Protein AF-V6LTS4-F1 (afdb_monomer_lite)

pLDDT: mean 81.3, std 14.17, range [41.22, 95.88]

Foldseek 3Di:
DDDDDPDDPPDDPPPDPDDPDPPPDPPPPPDDDPVLVVQQVVQPPVVPQWGQQCSLCVVADPLLSLLLCLLQDPDRTDHSVSSVVSVVVLVLLVVLVVVDDPQDDQLSSCVSVVVVVVNVPVVVSVVLCVVQDDPSGHDSNSSSNSVSLVSSVVVLCCVQPVVVPVDHDDDPVRVVVSVVSSD

Radius of gyration: 26.02 Å; chains: 1; bounding box: 46×98×47 Å

Structure (mmCIF, N/CA/C/O backbone):
data_AF-V6LTS4-F1
#
_entry.id   AF-V6LTS4-F1
#
loop_
_atom_site.group_PDB
_atom_site.id
_atom_site.type_symbol
_atom_site.label_atom_id
_atom_site.label_alt_id
_atom_site.label_comp_id
_atom_site.label_asym_id
_atom_site.label_entity_id
_atom_site.label_seq_id
_atom_site.pdbx_PDB_ins_code
_atom_site.Cartn_x
_atom_site.Cartn_y
_atom_site.Cartn_z
_atom_site.occupancy
_atom_site.B_iso_or_equiv
_atom_site.auth_seq_id
_atom_site.auth_comp_id
_atom_site.auth_asym_id
_atom_site.auth_atom_id
_atom_site.pdbx_PDB_model_num
ATOM 1 N N . MET A 1 1 ? -9.795 82.456 -24.006 1.00 41.38 1 MET A N 1
ATOM 2 C CA . MET A 1 1 ? -10.106 81.023 -24.189 1.00 41.38 1 MET A CA 1
ATOM 3 C C . MET A 1 1 ? -8.942 80.391 -24.937 1.00 41.38 1 MET A C 1
ATOM 5 O O . MET A 1 1 ? -8.701 80.782 -26.068 1.00 41.38 1 MET A O 1
ATOM 9 N N . LEU A 1 2 ? -8.177 79.511 -24.288 1.00 41.22 2 LEU A N 1
ATOM 10 C CA . LEU A 1 2 ? -7.085 78.735 -24.895 1.00 41.22 2 LEU A CA 1
ATOM 11 C C . LEU A 1 2 ? -7.521 77.259 -24.945 1.00 41.22 2 LEU A C 1
ATOM 13 O O . LEU A 1 2 ? -8.152 76.813 -23.983 1.00 41.22 2 LEU A O 1
ATOM 17 N N . PRO A 1 3 ? -7.239 76.505 -26.022 1.00 46.41 3 PRO A N 1
ATOM 18 C CA . PRO A 1 3 ? -7.639 75.108 -26.112 1.00 46.41 3 PRO A CA 1
ATOM 19 C C . PRO A 1 3 ? -6.716 74.219 -25.267 1.00 46.41 3 PRO A C 1
ATOM 21 O O . PRO A 1 3 ? -5.492 74.347 -25.304 1.00 46.41 3 PRO A O 1
ATOM 24 N N . PHE A 1 4 ? -7.318 73.299 -24.514 1.00 46.12 4 PHE A N 1
ATOM 25 C CA . PHE A 1 4 ? -6.619 72.205 -23.847 1.00 46.12 4 PHE A CA 1
ATOM 26 C C . PHE A 1 4 ? -6.084 71.231 -24.903 1.00 46.12 4 PHE A C 1
ATOM 28 O O . PHE A 1 4 ? -6.857 70.559 -25.585 1.00 46.12 4 PHE A O 1
ATOM 35 N N . ASN A 1 5 ? -4.760 71.129 -25.021 1.00 45.12 5 ASN A N 1
ATOM 36 C CA . ASN A 1 5 ? -4.119 70.012 -25.710 1.00 45.12 5 ASN A CA 1
ATOM 37 C C . ASN A 1 5 ? -4.261 68.756 -24.836 1.00 45.12 5 ASN A C 1
ATOM 39 O O . ASN A 1 5 ? -3.545 68.583 -23.853 1.00 45.12 5 ASN A O 1
ATOM 43 N N . LEU A 1 6 ? -5.210 67.890 -25.190 1.00 50.84 6 LEU A N 1
ATOM 44 C CA . LEU A 1 6 ? -5.374 66.545 -24.640 1.00 50.84 6 LEU A CA 1
ATOM 45 C C . LEU A 1 6 ? -4.505 65.563 -25.432 1.00 50.84 6 LEU A C 1
ATOM 47 O O . LEU A 1 6 ? -4.999 64.886 -26.324 1.00 50.84 6 LEU A O 1
ATOM 51 N N . TYR A 1 7 ? -3.222 65.462 -25.100 1.00 54.38 7 TYR A N 1
ATOM 52 C CA . TYR A 1 7 ? -2.454 64.250 -25.390 1.00 54.38 7 TYR A CA 1
ATOM 53 C C . TYR A 1 7 ? -1.512 63.974 -24.218 1.00 54.38 7 TYR A C 1
ATOM 55 O O . TYR A 1 7 ? -0.700 64.840 -23.888 1.00 54.38 7 TYR A O 1
ATOM 63 N N . PRO A 1 8 ? -1.593 62.801 -23.565 1.00 53.88 8 PRO A N 1
ATOM 64 C CA . PRO A 1 8 ? -0.547 62.404 -22.639 1.00 53.88 8 PRO A CA 1
ATOM 65 C C . PRO A 1 8 ? 0.761 62.204 -23.427 1.00 53.88 8 PRO A C 1
ATOM 67 O O . PRO A 1 8 ? 0.719 61.724 -24.567 1.00 53.88 8 PRO A O 1
ATOM 70 N N . PRO A 1 9 ? 1.924 62.571 -22.861 1.00 56.28 9 PRO A N 1
ATOM 71 C CA . PRO A 1 9 ? 3.201 62.294 -23.499 1.00 56.28 9 PRO A CA 1
ATOM 72 C C . PRO A 1 9 ? 3.325 60.784 -23.731 1.00 56.28 9 PRO A C 1
ATOM 74 O O . PRO A 1 9 ? 3.008 59.983 -22.849 1.00 56.28 9 PRO A O 1
ATOM 77 N N . LYS A 1 10 ? 3.765 60.390 -24.932 1.00 54.62 10 LYS A N 1
ATOM 78 C CA . LYS A 1 10 ? 4.148 59.004 -25.211 1.00 54.62 10 LYS A CA 1
ATOM 79 C C . LYS A 1 10 ? 5.274 58.653 -24.245 1.00 54.62 10 LYS A C 1
ATOM 81 O O . LYS A 1 10 ? 6.362 59.208 -24.345 1.00 54.62 10 LYS A O 1
ATOM 86 N N . ILE A 1 11 ? 4.986 57.779 -23.288 1.00 59.22 11 ILE A N 1
ATOM 87 C CA . ILE A 1 11 ? 6.016 57.153 -22.470 1.00 59.22 11 ILE A CA 1
ATOM 88 C C . ILE A 1 11 ? 6.803 56.277 -23.440 1.00 59.22 11 ILE A C 1
ATOM 90 O O . ILE A 1 11 ? 6.246 55.321 -23.987 1.00 59.22 11 ILE A O 1
ATOM 94 N N . ASP A 1 12 ? 8.058 56.640 -23.703 1.00 54.25 12 ASP A N 1
ATOM 95 C CA . ASP A 1 12 ? 8.988 55.753 -24.389 1.00 54.25 12 ASP A CA 1
ATOM 96 C C . ASP A 1 12 ? 8.957 54.410 -23.664 1.00 54.25 12 ASP A C 1
ATOM 98 O O . ASP A 1 12 ? 9.094 54.344 -22.439 1.00 54.25 12 ASP A O 1
ATOM 102 N N . GLN A 1 13 ? 8.686 53.344 -24.417 1.00 55.38 13 GLN A N 1
ATOM 103 C CA . GLN A 1 13 ? 8.704 51.987 -23.900 1.00 55.38 13 GLN A CA 1
ATOM 104 C C . GLN A 1 13 ? 10.107 51.712 -23.359 1.00 55.38 13 GLN A C 1
ATOM 106 O O . GLN A 1 13 ? 11.012 51.326 -24.095 1.00 55.38 13 GLN A O 1
ATOM 111 N N . PHE A 1 14 ? 10.292 51.900 -22.055 1.00 57.94 14 PHE A N 1
ATOM 112 C CA . PHE A 1 14 ? 11.377 51.263 -21.339 1.00 57.94 14 PHE A CA 1
ATOM 113 C C . PHE A 1 14 ? 11.108 49.765 -21.425 1.00 57.94 14 PHE A C 1
ATOM 115 O O . PHE A 1 14 ? 10.290 49.218 -20.684 1.00 57.94 14 PHE A O 1
ATOM 122 N N . SER A 1 15 ? 11.757 49.110 -22.386 1.00 57.28 15 SER A N 1
ATOM 123 C CA . SER A 1 15 ? 11.875 47.662 -22.428 1.00 57.28 15 SER A CA 1
ATOM 124 C C . SER A 1 15 ? 12.461 47.231 -21.090 1.00 57.28 15 SER A C 1
ATOM 126 O O . SER A 1 15 ? 13.650 47.431 -20.839 1.00 57.28 15 SER A O 1
ATOM 128 N N . LEU A 1 16 ? 11.618 46.703 -20.199 1.00 57.66 16 LEU A N 1
ATOM 129 C CA . LEU A 1 16 ? 12.083 46.070 -18.972 1.00 57.66 16 LEU A CA 1
ATOM 130 C C . LEU A 1 16 ? 13.175 45.064 -19.367 1.00 57.66 16 LEU A C 1
ATOM 132 O O . LEU A 1 16 ? 12.936 44.266 -20.281 1.00 57.66 16 LEU A O 1
ATOM 136 N N . PRO A 1 17 ? 14.369 45.101 -18.746 1.00 61.69 17 PRO A N 1
ATOM 137 C CA . PRO A 1 17 ? 15.397 44.115 -19.035 1.00 61.69 17 PRO A CA 1
ATOM 138 C C . PRO A 1 17 ? 14.795 42.724 -18.828 1.00 61.69 17 PRO A C 1
ATOM 140 O O . PRO A 1 17 ? 14.238 42.437 -17.766 1.00 61.69 17 PRO A O 1
ATOM 143 N N . GLN A 1 18 ? 14.843 41.887 -19.869 1.00 63.66 18 GLN A N 1
ATOM 144 C CA . GLN A 1 18 ? 14.351 40.517 -19.787 1.00 63.66 18 GLN A CA 1
ATOM 145 C C . GLN A 1 18 ? 15.115 39.811 -18.669 1.00 63.66 18 GLN A C 1
ATOM 147 O O . GLN A 1 18 ? 16.334 39.648 -18.745 1.00 63.66 18 GLN A O 1
ATOM 152 N N . LEU A 1 19 ? 14.399 39.421 -17.615 1.00 62.69 19 LEU A N 1
ATOM 153 C CA . LEU A 1 19 ? 14.961 38.543 -16.600 1.00 62.69 19 LEU A CA 1
ATOM 154 C C . LEU A 1 19 ? 15.391 37.244 -17.296 1.00 62.69 19 LEU A C 1
ATOM 156 O O . LEU A 1 19 ? 14.633 36.737 -18.133 1.00 62.69 19 LEU A O 1
ATOM 160 N N . PRO A 1 20 ? 16.583 36.700 -16.989 1.00 72.31 20 PRO A N 1
ATOM 161 C CA . PRO A 1 20 ? 16.966 35.400 -17.513 1.00 72.31 20 PRO A CA 1
ATOM 162 C C . PRO A 1 20 ? 15.881 34.379 -17.141 1.00 72.31 20 PRO A C 1
ATOM 164 O O . PRO A 1 20 ? 15.304 34.478 -16.050 1.00 72.31 20 PRO A O 1
ATOM 167 N N . PRO A 1 21 ? 15.568 33.416 -18.028 1.00 63.62 21 PRO A N 1
ATOM 168 C CA . PRO A 1 21 ? 14.613 32.372 -17.696 1.00 63.62 21 PRO A CA 1
ATOM 169 C C . PRO A 1 21 ? 15.051 31.705 -16.386 1.00 63.62 21 PRO A C 1
ATOM 171 O O . PRO A 1 21 ? 16.255 31.502 -16.181 1.00 63.62 21 PRO A O 1
ATOM 174 N N . PRO A 1 22 ? 14.108 31.395 -15.478 1.00 58.25 22 PRO A N 1
ATOM 175 C CA . PRO A 1 22 ? 14.450 30.788 -14.204 1.00 58.25 22 PRO A CA 1
ATOM 176 C C . PRO A 1 22 ? 15.265 29.513 -14.459 1.00 58.25 22 PRO A C 1
ATOM 178 O O . PRO A 1 22 ? 14.951 28.775 -15.402 1.00 58.25 22 PRO A O 1
ATOM 181 N N . PRO A 1 23 ? 16.317 29.252 -13.661 1.00 60.25 23 PRO A N 1
ATOM 182 C CA . PRO A 1 23 ? 17.143 28.069 -13.833 1.00 60.25 23 PRO A CA 1
ATOM 183 C C . PRO A 1 23 ? 16.240 26.836 -13.840 1.00 60.25 23 PRO A C 1
ATOM 185 O O . PRO A 1 23 ? 15.478 26.589 -12.904 1.00 60.25 23 PRO A O 1
ATOM 188 N N . THR A 1 24 ? 16.287 26.077 -14.932 1.00 56.59 24 THR A N 1
ATOM 189 C CA . THR A 1 24 ? 15.563 24.816 -15.022 1.00 56.59 24 THR A CA 1
ATOM 190 C C . THR A 1 24 ? 16.292 23.820 -14.135 1.00 56.59 24 THR A C 1
ATOM 192 O O . THR A 1 24 ? 17.386 23.364 -14.459 1.00 56.59 24 THR A O 1
ATOM 195 N N . PHE A 1 25 ? 15.707 23.499 -12.979 1.00 51.31 25 PHE A N 1
ATOM 196 C CA . PHE A 1 25 ? 16.169 22.360 -12.193 1.00 51.31 25 PHE A CA 1
ATOM 197 C C . PHE A 1 25 ? 16.183 21.129 -13.110 1.00 51.31 25 PHE A C 1
ATOM 199 O O . PHE A 1 25 ? 15.180 20.884 -13.795 1.00 51.31 25 PHE A O 1
ATOM 206 N N . PRO A 1 26 ? 17.283 20.356 -13.167 1.00 47.12 26 PRO A N 1
ATOM 207 C CA . PRO A 1 26 ? 17.286 19.126 -13.936 1.00 47.12 26 PRO A CA 1
ATOM 208 C C . PRO A 1 26 ? 16.134 18.260 -13.428 1.00 47.12 26 PRO A C 1
ATOM 210 O O . PRO A 1 26 ? 16.013 18.031 -12.223 1.00 47.12 26 PRO A O 1
ATOM 213 N N . LYS A 1 27 ? 15.261 17.804 -14.337 1.00 49.66 27 LYS A N 1
ATOM 214 C CA . LYS A 1 27 ? 14.249 16.787 -14.029 1.00 49.66 27 LYS A CA 1
ATOM 215 C C . LYS A 1 27 ? 14.995 15.526 -13.599 1.00 49.66 27 LYS A C 1
ATOM 217 O O . LYS A 1 27 ? 15.357 14.702 -14.436 1.00 49.66 27 LYS A O 1
ATOM 222 N N . LEU A 1 28 ? 15.266 15.404 -12.303 1.00 53.34 28 LEU A N 1
ATOM 223 C CA . LEU A 1 28 ? 15.817 14.203 -11.700 1.00 53.34 28 LEU A CA 1
ATOM 224 C C . LEU A 1 28 ? 14.769 13.106 -11.881 1.00 53.34 28 LEU A C 1
ATOM 226 O O . LEU A 1 28 ? 13.814 13.000 -11.117 1.00 53.34 28 LEU A O 1
ATOM 230 N N . SER A 1 29 ? 14.915 12.323 -12.949 1.00 56.25 29 SER A N 1
ATOM 231 C CA . SER A 1 29 ? 14.214 11.050 -13.051 1.00 56.25 29 SER A CA 1
ATOM 232 C C . SER A 1 29 ? 14.747 10.184 -11.910 1.00 56.25 29 SER A C 1
ATOM 234 O O . SER A 1 29 ? 15.969 10.069 -11.780 1.00 56.25 29 SER A O 1
ATOM 236 N N . PRO A 1 30 ? 13.890 9.630 -11.043 1.00 64.38 30 PRO A N 1
ATOM 237 C CA . PRO A 1 30 ? 14.338 8.864 -9.904 1.00 64.38 30 PRO A CA 1
ATOM 238 C C . PRO A 1 30 ? 15.110 7.659 -10.422 1.00 64.38 30 PRO A C 1
ATOM 240 O O . PRO A 1 30 ? 14.620 6.864 -11.229 1.00 64.38 30 PRO A O 1
ATOM 243 N N . ARG A 1 31 ? 16.370 7.584 -10.006 1.00 76.25 31 ARG A N 1
ATOM 244 C CA . ARG A 1 31 ? 17.281 6.525 -10.406 1.00 76.25 31 ARG A CA 1
ATOM 245 C C . ARG A 1 31 ? 17.094 5.365 -9.438 1.00 76.25 31 ARG A C 1
ATOM 247 O O . ARG A 1 31 ? 17.320 5.530 -8.243 1.00 76.25 31 ARG A O 1
ATOM 254 N N . LEU A 1 32 ? 16.673 4.218 -9.966 1.00 83.62 32 LEU A N 1
ATOM 255 C CA . LEU A 1 32 ? 16.678 2.959 -9.225 1.00 83.62 32 LEU A CA 1
ATOM 256 C C . LEU A 1 32 ? 18.121 2.619 -8.832 1.00 83.62 32 LEU A C 1
ATOM 258 O O . LEU A 1 32 ? 19.048 2.865 -9.610 1.00 83.62 32 LEU A O 1
ATOM 262 N N . THR A 1 33 ? 18.312 2.047 -7.645 1.00 89.50 33 THR A N 1
ATOM 263 C CA . THR A 1 33 ? 19.575 1.368 -7.323 1.00 89.50 33 THR A CA 1
ATOM 264 C C . THR A 1 33 ? 19.768 0.164 -8.247 1.00 89.50 33 THR A C 1
ATOM 266 O O . THR A 1 33 ? 18.811 -0.309 -8.860 1.00 89.50 33 THR A O 1
ATOM 269 N N . ASP A 1 34 ? 20.986 -0.368 -8.345 1.00 91.50 34 ASP A N 1
ATOM 270 C CA . ASP A 1 34 ? 21.256 -1.521 -9.216 1.00 91.50 34 ASP A CA 1
ATOM 271 C C . ASP A 1 34 ? 20.410 -2.749 -8.827 1.00 91.50 34 ASP A C 1
ATOM 273 O O . ASP A 1 34 ? 19.871 -3.438 -9.693 1.00 91.50 34 ASP A O 1
ATOM 277 N N . GLU A 1 35 ? 20.198 -2.969 -7.525 1.00 91.00 35 GLU A N 1
ATOM 278 C CA . GLU A 1 35 ? 19.319 -4.025 -7.005 1.00 91.00 35 GLU A CA 1
ATOM 279 C C . GLU A 1 35 ? 17.853 -3.801 -7.409 1.00 91.00 35 GLU A C 1
ATOM 281 O O . GLU A 1 35 ? 17.192 -4.709 -7.917 1.00 91.00 35 GLU A O 1
ATOM 286 N N . GLN A 1 36 ? 17.348 -2.576 -7.245 1.00 91.50 36 GLN A N 1
ATOM 287 C CA . GLN A 1 36 ? 15.988 -2.208 -7.643 1.00 91.50 36 GLN A CA 1
ATOM 288 C C . GLN A 1 36 ? 15.788 -2.314 -9.156 1.00 91.50 36 GLN A C 1
ATOM 290 O O . GLN A 1 36 ? 14.738 -2.756 -9.618 1.00 91.50 36 GLN A O 1
ATOM 295 N N . GLN A 1 37 ? 16.796 -1.924 -9.933 1.00 92.19 37 GLN A N 1
ATOM 296 C CA . GLN A 1 37 ? 16.786 -1.993 -11.387 1.00 92.19 37 GLN A CA 1
ATOM 297 C C . GLN A 1 37 ? 16.757 -3.447 -11.864 1.00 92.19 37 GLN A C 1
ATOM 299 O O . GLN A 1 37 ? 15.982 -3.761 -12.767 1.00 92.19 37 GLN A O 1
ATOM 304 N N . TYR A 1 38 ? 17.544 -4.325 -11.237 1.00 92.38 38 TYR A N 1
ATOM 305 C CA . TYR A 1 38 ? 17.523 -5.763 -11.502 1.00 92.38 38 TYR A CA 1
ATOM 306 C C . TYR A 1 38 ? 16.165 -6.380 -11.153 1.00 92.38 38 TYR A C 1
ATOM 308 O O . TYR A 1 38 ? 15.560 -7.090 -11.951 1.00 92.38 38 TYR A O 1
ATOM 316 N N . LYS A 1 39 ? 15.632 -6.064 -9.974 1.00 92.88 39 LYS A N 1
ATOM 317 C CA . LYS A 1 39 ? 14.323 -6.552 -9.533 1.00 92.88 39 LYS A CA 1
ATOM 318 C C . LYS A 1 39 ? 13.195 -6.097 -10.464 1.00 92.88 39 LYS A C 1
ATOM 320 O O . LYS A 1 39 ? 12.328 -6.890 -10.824 1.00 92.88 39 LYS A O 1
ATOM 325 N N . PHE A 1 40 ? 13.221 -4.832 -10.887 1.00 93.81 40 PHE A N 1
ATOM 326 C CA . PHE A 1 40 ? 12.221 -4.282 -11.798 1.00 93.81 40 PHE A CA 1
ATOM 327 C C . PHE A 1 40 ? 12.324 -4.885 -13.203 1.00 93.81 40 PHE A C 1
ATOM 329 O O . PHE A 1 40 ? 11.289 -5.1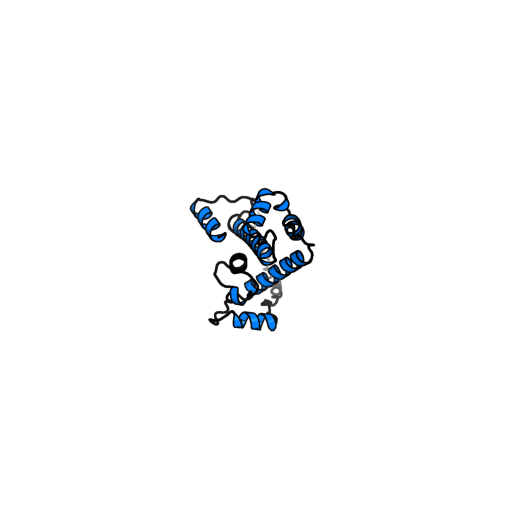63 -13.801 1.00 93.81 40 PHE A O 1
ATOM 336 N N . SER A 1 41 ? 13.531 -5.135 -13.727 1.00 93.19 41 SER A N 1
ATOM 337 C CA . SER A 1 41 ? 13.685 -5.761 -15.048 1.00 93.19 41 SER A CA 1
ATOM 338 C C . SER A 1 41 ? 13.176 -7.202 -15.077 1.00 93.19 41 SER A C 1
ATOM 340 O O . SER A 1 41 ? 12.577 -7.602 -16.066 1.00 93.19 41 SER A O 1
ATOM 342 N N . GLN A 1 42 ? 13.334 -7.956 -13.985 1.00 93.81 42 GLN A N 1
ATOM 343 C CA . GLN A 1 42 ? 12.741 -9.294 -13.855 1.00 93.81 42 GLN A CA 1
ATOM 344 C C . GLN A 1 42 ? 11.206 -9.247 -13.813 1.00 93.81 42 GLN A C 1
ATOM 346 O O . GLN A 1 42 ? 10.533 -10.154 -14.299 1.00 93.81 42 GLN A O 1
ATOM 351 N N . ALA A 1 43 ? 10.641 -8.185 -13.236 1.00 93.75 43 ALA A N 1
ATOM 352 C CA . ALA A 1 43 ? 9.198 -8.012 -13.135 1.00 93.75 43 ALA A CA 1
ATOM 353 C C . ALA A 1 43 ? 8.548 -7.428 -14.403 1.00 93.75 43 ALA A C 1
ATOM 355 O O . ALA A 1 43 ? 7.337 -7.574 -14.579 1.00 93.75 43 ALA A O 1
ATOM 356 N N . ASP A 1 44 ? 9.311 -6.766 -15.276 1.00 93.88 44 ASP A N 1
ATOM 357 C CA . ASP A 1 44 ? 8.852 -6.197 -16.552 1.00 93.88 44 ASP A CA 1
ATOM 358 C C . ASP A 1 44 ? 8.919 -7.235 -17.683 1.00 93.88 44 ASP A C 1
ATOM 360 O O . ASP A 1 44 ? 9.621 -7.075 -18.678 1.00 93.88 44 ASP A O 1
ATOM 364 N N . VAL A 1 45 ? 8.163 -8.325 -17.522 1.00 90.31 45 VAL A N 1
ATOM 365 C CA . VAL A 1 45 ? 8.193 -9.507 -18.409 1.00 90.31 45 VAL A CA 1
ATOM 366 C C . VAL A 1 45 ? 7.935 -9.159 -19.882 1.00 90.31 45 VAL A C 1
ATOM 368 O O . VAL A 1 45 ? 8.455 -9.814 -20.782 1.00 90.31 45 VAL A O 1
ATOM 371 N N . LEU A 1 46 ? 7.134 -8.122 -20.138 1.00 89.12 46 LEU A N 1
ATOM 372 C CA . LEU A 1 46 ? 6.765 -7.689 -21.487 1.00 89.12 46 LEU A CA 1
ATOM 373 C C . LEU A 1 46 ? 7.662 -6.564 -22.032 1.00 89.12 46 LEU A C 1
ATOM 375 O O . LEU A 1 46 ? 7.425 -6.103 -23.147 1.00 89.12 46 LEU A O 1
ATOM 379 N N . ASN A 1 47 ? 8.671 -6.116 -21.275 1.00 86.44 47 ASN A N 1
ATOM 380 C CA . ASN A 1 47 ? 9.533 -4.973 -21.606 1.00 86.44 47 ASN A CA 1
ATOM 381 C C . ASN A 1 47 ? 8.742 -3.687 -21.925 1.00 86.44 47 ASN A C 1
ATOM 383 O O . ASN A 1 47 ? 9.089 -2.925 -22.830 1.00 86.44 47 ASN A O 1
ATOM 387 N N . LEU A 1 48 ? 7.651 -3.446 -21.193 1.00 89.62 48 LEU A N 1
ATOM 388 C CA . LEU A 1 48 ? 6.766 -2.290 -21.382 1.00 89.62 48 LEU A CA 1
ATOM 389 C C . LEU A 1 48 ? 7.033 -1.174 -20.364 1.00 89.62 48 LEU A C 1
ATOM 391 O O . LEU A 1 48 ? 6.243 -0.234 -20.261 1.00 89.62 48 LEU A O 1
ATOM 395 N N . ASN A 1 49 ? 8.126 -1.267 -19.603 1.00 89.31 49 ASN A N 1
ATOM 396 C CA . ASN A 1 49 ? 8.397 -0.460 -18.416 1.00 89.31 49 ASN A CA 1
ATOM 397 C C . ASN A 1 49 ? 7.297 -0.593 -17.345 1.00 89.31 49 ASN A C 1
ATOM 399 O O . ASN A 1 49 ? 6.983 0.378 -16.646 1.00 89.31 49 ASN A O 1
ATOM 403 N N . LYS A 1 50 ? 6.708 -1.791 -17.215 1.00 93.25 50 LYS A N 1
ATOM 404 C CA . LYS A 1 50 ? 5.593 -2.092 -16.305 1.00 93.25 50 LYS A CA 1
ATOM 405 C C . LYS A 1 50 ? 5.893 -3.358 -15.508 1.00 93.25 50 LYS A C 1
ATOM 407 O O . LYS A 1 50 ? 5.783 -4.467 -16.019 1.00 93.25 50 LYS A O 1
ATOM 412 N N . GLY A 1 51 ? 6.243 -3.185 -14.238 1.00 93.50 51 GLY A N 1
ATOM 413 C CA . GLY A 1 51 ? 6.568 -4.290 -13.348 1.00 93.50 51 GLY A CA 1
ATOM 414 C C . GLY A 1 51 ? 5.317 -4.981 -12.807 1.00 93.50 51 GLY A C 1
ATOM 415 O O . GLY A 1 51 ? 4.407 -4.330 -12.282 1.00 93.50 51 GLY A O 1
ATOM 416 N N . GLN A 1 52 ? 5.290 -6.309 -12.910 1.00 95.88 52 GLN A N 1
ATOM 417 C CA . GLN A 1 52 ? 4.258 -7.151 -12.312 1.00 95.88 52 GLN A CA 1
ATOM 418 C C . GLN A 1 52 ? 4.395 -7.154 -10.775 1.00 95.88 52 GLN A C 1
ATOM 420 O O . GLN A 1 52 ? 5.434 -7.576 -10.260 1.00 95.88 52 GLN A O 1
ATOM 425 N N . PRO A 1 53 ? 3.375 -6.728 -10.006 1.00 94.88 53 PRO A N 1
ATOM 426 C CA . PRO A 1 53 ? 3.517 -6.494 -8.566 1.00 94.88 53 PRO A CA 1
ATOM 427 C C . PRO A 1 53 ? 3.911 -7.733 -7.753 1.00 94.88 53 PRO A C 1
ATOM 429 O O . PRO A 1 53 ? 4.685 -7.624 -6.808 1.00 94.88 53 PRO A O 1
ATOM 432 N N . HIS A 1 54 ? 3.436 -8.920 -8.136 1.00 95.12 54 HIS A N 1
ATOM 433 C CA . HIS A 1 54 ? 3.780 -10.171 -7.453 1.00 95.12 54 HIS A CA 1
ATOM 434 C C . HIS A 1 54 ? 5.252 -10.574 -7.635 1.00 95.12 54 HIS A C 1
ATOM 436 O O . HIS A 1 54 ? 5.826 -11.193 -6.745 1.00 95.12 54 HIS A O 1
ATOM 442 N N . LEU A 1 55 ? 5.887 -10.171 -8.743 1.00 95.31 55 LEU A N 1
ATOM 443 C CA . LEU A 1 55 ? 7.326 -10.351 -8.965 1.00 95.31 55 LEU A CA 1
ATOM 444 C C . LEU A 1 55 ? 8.147 -9.270 -8.248 1.00 95.31 55 LEU A C 1
ATOM 446 O O . LEU A 1 55 ? 9.255 -9.531 -7.786 1.00 95.31 55 LEU A O 1
ATOM 450 N N . LEU A 1 56 ? 7.592 -8.062 -8.106 1.00 95.06 56 LEU A N 1
ATOM 451 C CA . LEU A 1 56 ? 8.209 -6.974 -7.342 1.00 95.06 56 LEU A CA 1
ATOM 452 C C . LEU A 1 56 ? 8.132 -7.195 -5.823 1.00 95.06 56 LEU A C 1
ATOM 454 O O . LEU A 1 56 ? 8.972 -6.683 -5.086 1.00 95.06 56 LEU A O 1
ATOM 458 N N . PHE A 1 57 ? 7.151 -7.938 -5.316 1.00 95.69 57 PHE A N 1
ATOM 459 C CA . PHE A 1 57 ? 6.957 -8.132 -3.875 1.00 95.69 57 PHE A CA 1
ATOM 460 C C . PHE A 1 57 ? 6.643 -9.593 -3.524 1.00 95.69 57 PHE A C 1
ATOM 462 O O . PHE A 1 57 ? 5.603 -9.865 -2.927 1.00 95.69 57 PHE A O 1
ATOM 469 N N . PRO A 1 58 ? 7.542 -10.546 -3.833 1.00 94.19 58 PRO A N 1
ATOM 470 C CA . PRO A 1 58 ? 7.250 -11.979 -3.733 1.00 94.19 58 PRO A CA 1
ATOM 471 C C . PRO A 1 58 ? 7.029 -12.476 -2.295 1.00 94.19 58 PRO A C 1
ATOM 473 O O . PRO A 1 58 ? 6.446 -13.532 -2.091 1.00 94.19 58 PRO A O 1
ATOM 476 N N . ALA A 1 59 ? 7.490 -11.725 -1.290 1.00 93.38 59 ALA A N 1
ATOM 477 C CA . ALA A 1 59 ? 7.281 -12.049 0.122 1.00 93.38 59 ALA A CA 1
ATOM 478 C C . ALA A 1 59 ? 5.884 -11.657 0.641 1.00 93.38 59 ALA A C 1
ATOM 480 O O . ALA A 1 59 ? 5.531 -12.006 1.769 1.00 93.38 59 ALA A O 1
ATOM 481 N N . LEU A 1 60 ? 5.114 -10.895 -0.143 1.00 94.19 60 LEU A N 1
ATOM 482 C CA . LEU A 1 60 ? 3.775 -10.469 0.232 1.00 94.19 60 LEU A CA 1
ATOM 483 C C . LEU A 1 60 ? 2.718 -11.469 -0.239 1.00 94.19 60 LEU A C 1
ATOM 485 O O . LEU A 1 60 ? 2.848 -12.109 -1.279 1.00 94.19 60 LEU A O 1
ATOM 489 N N . THR A 1 61 ? 1.624 -11.567 0.508 1.00 92.62 61 THR A N 1
ATOM 490 C CA . THR A 1 61 ? 0.459 -12.350 0.080 1.00 92.62 61 THR A CA 1
ATOM 491 C C . THR A 1 61 ? -0.260 -11.667 -1.082 1.00 92.62 61 THR A C 1
ATOM 493 O O . THR A 1 61 ? -0.193 -10.445 -1.235 1.00 92.62 61 THR A O 1
ATOM 496 N N . GLN A 1 62 ? -1.023 -12.432 -1.868 1.00 91.19 62 GLN A N 1
ATOM 497 C CA . GLN A 1 62 ? -1.784 -11.895 -3.002 1.00 91.19 62 GLN A CA 1
ATOM 498 C C . GLN A 1 62 ? -2.719 -10.740 -2.604 1.00 91.19 62 GLN A C 1
ATOM 500 O O . GLN A 1 62 ? -2.850 -9.761 -3.340 1.00 91.19 62 GLN A O 1
ATOM 505 N N . GLN A 1 63 ? -3.340 -10.825 -1.425 1.00 88.69 63 GLN A N 1
ATOM 506 C CA . GLN A 1 63 ? -4.220 -9.782 -0.899 1.00 88.69 63 GLN A CA 1
ATOM 507 C C . GLN A 1 63 ? -3.445 -8.490 -0.602 1.00 88.69 63 GLN A C 1
ATOM 509 O O . GLN A 1 63 ? -3.836 -7.412 -1.051 1.00 88.69 63 GLN A O 1
ATOM 514 N N . SER A 1 64 ? -2.301 -8.596 0.083 1.00 91.25 64 SER A N 1
ATOM 515 C CA . SER A 1 64 ? -1.424 -7.455 0.370 1.00 91.25 64 SER A CA 1
ATOM 516 C C . SER A 1 64 ? -0.876 -6.831 -0.920 1.00 91.25 64 SER A C 1
ATOM 518 O O . SER A 1 64 ? -0.864 -5.610 -1.041 1.00 91.25 64 SER A O 1
ATOM 520 N N . ILE A 1 65 ? -0.489 -7.647 -1.910 1.00 93.75 65 ILE A N 1
ATOM 521 C CA . ILE A 1 65 ? -0.029 -7.185 -3.232 1.00 93.75 65 ILE A CA 1
ATOM 522 C C . ILE A 1 65 ? -1.137 -6.428 -3.965 1.00 93.75 65 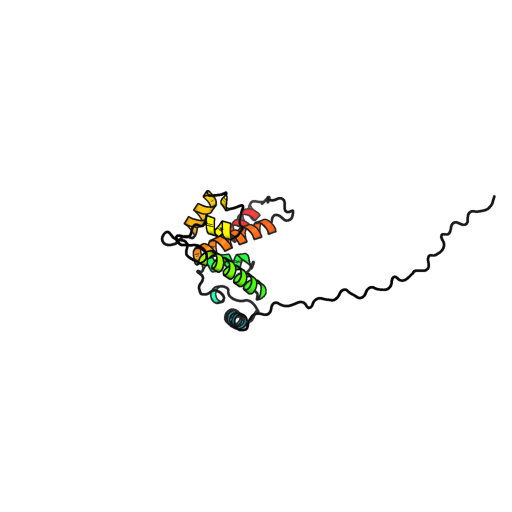ILE A C 1
ATOM 524 O O . ILE A 1 65 ? -0.878 -5.380 -4.557 1.00 93.75 65 ILE A O 1
ATOM 528 N N . THR A 1 66 ? -2.369 -6.935 -3.924 1.00 90.69 66 THR A N 1
ATOM 529 C CA . THR A 1 66 ? -3.519 -6.306 -4.586 1.00 90.69 66 THR A CA 1
ATOM 530 C C . THR A 1 66 ? -3.789 -4.929 -3.991 1.00 90.69 66 THR A C 1
ATOM 532 O O . THR A 1 66 ? -3.796 -3.939 -4.724 1.00 90.69 66 THR A O 1
ATOM 535 N N . HIS A 1 67 ? -3.902 -4.832 -2.662 1.00 90.31 67 HIS A N 1
ATOM 536 C CA . HIS A 1 67 ? -4.092 -3.544 -1.995 1.00 90.31 67 HIS A CA 1
ATOM 537 C C . HIS A 1 67 ? -2.909 -2.596 -2.224 1.00 90.31 67 HIS A C 1
ATOM 539 O O . HIS A 1 67 ? -3.122 -1.428 -2.542 1.00 90.31 67 HIS A O 1
ATOM 545 N N . LEU A 1 68 ? -1.667 -3.087 -2.139 1.00 93.56 68 LEU A N 1
ATOM 546 C CA . LEU A 1 68 ? -0.474 -2.286 -2.416 1.00 93.56 68 LEU A CA 1
ATOM 547 C C . LEU A 1 68 ? -0.498 -1.730 -3.842 1.00 93.56 68 LEU A C 1
ATOM 549 O O . LEU A 1 68 ? -0.253 -0.547 -4.042 1.00 93.56 68 LEU A O 1
ATOM 553 N N . THR A 1 69 ? -0.839 -2.552 -4.832 1.00 93.69 69 THR A N 1
ATOM 554 C CA . THR A 1 69 ? -0.902 -2.116 -6.233 1.00 93.69 69 THR A CA 1
ATOM 555 C C . THR A 1 69 ? -1.951 -1.024 -6.409 1.00 93.69 69 THR A C 1
ATOM 557 O O . THR A 1 69 ? -1.645 0.027 -6.969 1.00 93.69 69 THR A O 1
ATOM 560 N N . ARG A 1 70 ? -3.153 -1.220 -5.849 1.00 91.62 70 ARG A N 1
ATOM 561 C CA . ARG A 1 70 ? -4.251 -0.243 -5.905 1.00 91.62 70 ARG A CA 1
ATOM 562 C C . ARG A 1 70 ? -3.913 1.080 -5.219 1.00 91.62 70 ARG A C 1
ATOM 564 O O . ARG A 1 70 ? -4.381 2.123 -5.667 1.00 91.62 70 ARG A O 1
ATOM 571 N N . CYS A 1 71 ? -3.063 1.085 -4.187 1.00 90.62 71 CYS A N 1
ATOM 572 C CA . CYS A 1 71 ? -2.592 2.326 -3.560 1.00 90.62 71 CYS A CA 1
ATOM 573 C C . CYS A 1 71 ? -1.863 3.241 -4.542 1.00 90.62 71 CYS A C 1
ATOM 575 O O . CYS A 1 71 ? -2.037 4.459 -4.479 1.00 90.62 71 CYS A O 1
ATOM 577 N N . PHE A 1 72 ? -1.058 2.669 -5.439 1.00 92.31 72 PHE A N 1
ATOM 578 C CA . PHE A 1 72 ? -0.135 3.429 -6.285 1.00 92.31 72 PHE A CA 1
ATOM 579 C C . PHE A 1 72 ? -0.535 3.459 -7.759 1.00 92.31 72 PHE A C 1
ATOM 581 O O . PHE A 1 72 ? -0.083 4.344 -8.480 1.00 92.31 72 PHE A O 1
ATOM 588 N N . SER A 1 73 ? -1.388 2.538 -8.209 1.00 91.94 73 SER A N 1
ATOM 589 C CA . SER A 1 73 ? -1.775 2.389 -9.609 1.00 91.94 73 SER A CA 1
ATOM 590 C C . SER A 1 73 ? -3.269 2.139 -9.767 1.00 91.94 73 SER A C 1
ATOM 592 O O . SER A 1 73 ? -3.903 1.484 -8.940 1.00 91.94 73 SER A O 1
ATOM 594 N N . ASP A 1 74 ? -3.824 2.675 -10.852 1.00 88.12 74 ASP A N 1
ATOM 595 C CA . ASP A 1 74 ? -5.183 2.360 -11.302 1.00 88.12 74 ASP A CA 1
ATOM 596 C C . ASP A 1 74 ? -5.217 1.073 -12.151 1.00 88.12 74 ASP A C 1
ATOM 598 O O . ASP A 1 74 ? -6.285 0.550 -12.470 1.00 88.12 74 ASP A O 1
ATOM 602 N N . GLU A 1 75 ? -4.041 0.541 -12.478 1.00 90.94 75 GLU A N 1
ATOM 603 C CA . GLU A 1 75 ? -3.826 -0.620 -13.332 1.00 90.94 75 GLU A CA 1
ATOM 604 C C . GLU A 1 75 ? -3.220 -1.774 -12.514 1.00 90.94 75 GLU A C 1
ATOM 606 O O . GLU A 1 75 ? -2.747 -1.591 -11.393 1.00 90.94 75 GLU A O 1
ATOM 611 N N . CYS A 1 76 ? -3.193 -2.986 -13.072 1.00 90.62 76 CYS A N 1
ATOM 612 C CA . CYS A 1 76 ? -2.682 -4.178 -12.377 1.00 90.62 76 CYS A CA 1
ATOM 613 C C . CYS A 1 76 ? -1.142 -4.279 -12.345 1.00 90.62 76 CYS A C 1
ATOM 615 O O . CYS A 1 76 ? -0.597 -5.352 -12.095 1.00 90.62 76 CYS A O 1
ATOM 617 N N . TYR A 1 77 ? -0.432 -3.188 -12.632 1.00 94.69 77 TYR A N 1
ATOM 618 C CA . TYR A 1 77 ? 1.027 -3.123 -12.695 1.00 94.69 77 TYR A CA 1
ATOM 619 C C . TYR A 1 77 ? 1.552 -1.790 -12.165 1.00 94.69 77 TYR A C 1
ATOM 621 O O . TYR A 1 77 ? 0.801 -0.825 -12.003 1.00 94.69 77 TYR A O 1
ATOM 629 N N . LEU A 1 78 ? 2.863 -1.741 -11.920 1.00 95.50 78 LEU A N 1
ATOM 630 C CA . LEU A 1 78 ? 3.555 -0.557 -11.420 1.00 95.50 78 LEU A CA 1
ATOM 631 C C . LEU A 1 78 ? 4.586 -0.056 -12.431 1.00 95.50 78 LEU A C 1
ATOM 633 O O . LEU A 1 78 ? 5.426 -0.804 -12.930 1.00 95.50 78 LEU A O 1
ATOM 637 N N . T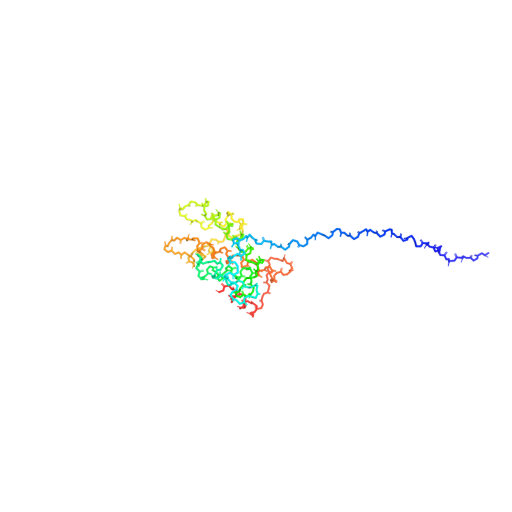HR A 1 79 ? 4.556 1.243 -12.697 1.00 94.81 79 THR A N 1
ATOM 638 C CA . THR A 1 79 ? 5.676 1.953 -13.324 1.00 94.81 79 THR A CA 1
ATOM 639 C C . THR A 1 79 ? 6.856 2.054 -12.350 1.00 94.81 79 THR A C 1
ATOM 641 O O . THR A 1 79 ? 6.701 1.853 -11.145 1.00 94.81 79 THR A O 1
ATOM 644 N N . LYS A 1 80 ? 8.044 2.428 -12.844 1.00 92.31 80 LYS A N 1
ATOM 645 C CA . LYS A 1 80 ? 9.250 2.600 -12.005 1.00 92.31 80 LYS A CA 1
ATOM 646 C C . LYS A 1 80 ? 9.034 3.561 -10.830 1.00 92.31 80 LYS A C 1
ATOM 648 O O . LYS A 1 80 ? 9.481 3.284 -9.723 1.00 92.31 80 LYS A O 1
ATOM 653 N N . PHE A 1 81 ? 8.318 4.661 -11.064 1.00 91.69 81 PHE A N 1
ATOM 654 C CA . PHE A 1 81 ? 7.991 5.648 -10.031 1.00 91.69 81 PHE A CA 1
ATOM 655 C C . PHE A 1 81 ? 7.080 5.056 -8.954 1.00 91.69 81 PHE A C 1
ATOM 657 O O . PHE A 1 81 ? 7.391 5.123 -7.770 1.00 91.69 81 PHE A O 1
ATOM 664 N N . GLN A 1 82 ? 5.992 4.408 -9.374 1.00 94.81 82 GLN A N 1
ATOM 665 C CA . GLN A 1 82 ? 5.039 3.785 -8.454 1.00 94.81 82 GLN A CA 1
ATOM 666 C C . GLN A 1 82 ? 5.677 2.638 -7.661 1.00 94.81 82 GLN A C 1
ATOM 668 O O . GLN A 1 82 ? 5.350 2.441 -6.495 1.00 94.81 82 GLN A O 1
ATOM 673 N N . PHE A 1 83 ? 6.605 1.898 -8.272 1.00 95.06 83 PHE A N 1
ATOM 674 C CA . PHE A 1 83 ? 7.393 0.873 -7.594 1.00 95.06 83 PHE A CA 1
ATOM 675 C C . PHE A 1 83 ? 8.267 1.464 -6.477 1.00 95.06 83 PHE A C 1
ATOM 677 O O . PHE A 1 83 ? 8.238 0.950 -5.361 1.00 95.06 83 PHE A O 1
ATOM 684 N N . LEU A 1 84 ? 8.986 2.560 -6.740 1.00 93.06 84 LEU A N 1
ATOM 685 C CA . LEU A 1 84 ? 9.786 3.241 -5.716 1.00 93.06 84 LEU A CA 1
ATOM 686 C C . LEU A 1 84 ? 8.933 3.759 -4.561 1.00 93.06 84 LEU A C 1
ATOM 688 O O . LEU A 1 84 ? 9.275 3.552 -3.396 1.00 93.06 84 LEU A O 1
ATOM 692 N N . ASP A 1 85 ? 7.806 4.397 -4.874 1.00 92.56 85 ASP A N 1
ATOM 693 C CA . ASP A 1 85 ? 6.883 4.893 -3.855 1.00 92.56 85 ASP A CA 1
ATOM 694 C C . ASP A 1 85 ? 6.322 3.745 -3.005 1.00 92.56 85 ASP A C 1
ATOM 696 O O . ASP A 1 85 ? 6.240 3.863 -1.777 1.00 92.56 85 ASP A O 1
ATOM 700 N N . ALA A 1 86 ? 6.004 2.610 -3.635 1.00 94.81 86 ALA A N 1
ATOM 701 C CA . ALA A 1 86 ? 5.567 1.400 -2.950 1.00 94.81 86 ALA A CA 1
ATOM 702 C C . ALA A 1 86 ? 6.665 0.814 -2.045 1.00 94.81 86 ALA A C 1
ATOM 704 O O . ALA A 1 86 ? 6.380 0.465 -0.899 1.00 94.81 86 ALA A O 1
ATOM 705 N N . GLU A 1 87 ? 7.922 0.752 -2.495 1.00 93.88 87 GLU A N 1
ATOM 706 C CA . GLU A 1 87 ? 9.042 0.282 -1.666 1.00 93.88 87 GLU A CA 1
ATOM 707 C C . GLU A 1 87 ? 9.311 1.197 -0.474 1.00 93.88 87 GLU A C 1
ATOM 709 O O . GLU A 1 87 ? 9.472 0.723 0.656 1.00 93.88 87 GLU A O 1
ATOM 714 N N . HIS A 1 88 ? 9.304 2.514 -0.686 1.00 92.50 88 HIS A N 1
ATOM 715 C CA . HIS A 1 88 ? 9.437 3.474 0.404 1.00 92.50 88 HIS A CA 1
ATOM 716 C C . HIS A 1 88 ? 8.294 3.349 1.410 1.00 92.50 88 HIS A C 1
ATOM 718 O O . HIS A 1 88 ? 8.527 3.421 2.619 1.00 92.50 88 HIS A O 1
ATOM 724 N N . PHE A 1 89 ? 7.069 3.131 0.934 1.00 92.38 89 PHE A N 1
ATOM 725 C CA . PHE A 1 89 ? 5.913 2.918 1.793 1.00 92.38 89 PHE A CA 1
ATOM 726 C C . PHE A 1 89 ? 6.029 1.626 2.612 1.00 92.38 89 PHE A C 1
ATOM 728 O O . PHE A 1 89 ? 5.905 1.679 3.836 1.00 92.38 89 PHE A O 1
ATOM 735 N N . LEU A 1 90 ? 6.371 0.497 1.984 1.00 94.38 90 LEU A N 1
ATOM 736 C CA . LEU A 1 90 ? 6.608 -0.770 2.685 1.00 94.38 90 LEU A CA 1
ATOM 737 C C . LEU A 1 90 ? 7.750 -0.673 3.697 1.00 94.38 90 LEU A C 1
ATOM 739 O O . LEU A 1 90 ? 7.654 -1.234 4.785 1.00 94.38 90 LEU A O 1
ATOM 743 N N . SER A 1 91 ? 8.815 0.067 3.381 1.00 92.12 91 SER A N 1
ATOM 744 C CA . SER A 1 91 ? 9.920 0.312 4.313 1.00 92.12 91 SER A CA 1
ATOM 745 C C . SER A 1 91 ? 9.448 1.038 5.577 1.00 92.12 91 SER A C 1
ATOM 747 O O . SER A 1 91 ? 9.855 0.678 6.682 1.00 92.12 91 SER A O 1
ATOM 749 N N . ARG A 1 92 ? 8.538 2.016 5.448 1.00 90.12 92 ARG A N 1
ATOM 750 C CA . ARG A 1 92 ? 7.925 2.689 6.608 1.00 90.12 92 ARG A CA 1
ATOM 751 C C . ARG A 1 92 ? 7.074 1.726 7.430 1.00 90.12 92 ARG A C 1
ATOM 753 O O . ARG A 1 92 ? 7.251 1.681 8.642 1.00 90.12 92 ARG A O 1
ATOM 760 N N . ILE A 1 93 ? 6.228 0.921 6.783 1.00 91.00 93 ILE A N 1
ATOM 761 C CA . ILE A 1 93 ? 5.409 -0.091 7.471 1.00 91.00 93 ILE A CA 1
ATOM 762 C C . ILE A 1 93 ? 6.307 -1.080 8.217 1.00 91.00 93 ILE A C 1
ATOM 764 O O . ILE A 1 93 ? 6.084 -1.349 9.390 1.00 91.00 93 ILE A O 1
ATOM 768 N N . LYS A 1 94 ? 7.374 -1.567 7.575 1.00 91.69 94 LYS A N 1
ATOM 769 C CA . LYS A 1 94 ? 8.329 -2.503 8.179 1.00 91.69 94 LYS A CA 1
ATOM 770 C C . LYS A 1 94 ? 9.027 -1.915 9.401 1.00 91.69 94 LYS A C 1
ATOM 772 O O . LYS A 1 94 ? 9.233 -2.627 10.376 1.00 91.69 94 LYS A O 1
ATOM 777 N N . LYS A 1 95 ? 9.374 -0.625 9.377 1.00 89.44 95 LYS A N 1
ATOM 778 C CA . LYS A 1 95 ? 9.924 0.064 10.555 1.00 89.44 95 LYS A CA 1
ATOM 779 C C . LYS A 1 95 ? 8.916 0.108 11.700 1.00 89.44 95 LYS A C 1
ATOM 781 O O . LYS A 1 95 ? 9.290 -0.208 12.819 1.00 89.44 95 LYS A O 1
ATOM 786 N N . VAL A 1 96 ? 7.663 0.465 11.416 1.00 86.19 96 VAL A N 1
ATOM 787 C CA . VAL A 1 96 ? 6.592 0.503 12.425 1.00 86.19 96 VAL A CA 1
ATOM 788 C C . VAL A 1 96 ? 6.359 -0.895 13.009 1.00 86.19 96 VAL A C 1
ATOM 790 O O . VAL A 1 96 ? 6.442 -1.066 14.218 1.00 86.19 96 VAL A O 1
ATOM 793 N N . TYR A 1 97 ? 6.219 -1.906 12.151 1.00 87.31 97 TYR A N 1
ATOM 794 C CA . TYR A 1 97 ? 6.062 -3.309 12.539 1.00 87.31 97 TYR A CA 1
ATOM 795 C C . TYR A 1 97 ? 7.223 -3.827 13.402 1.00 87.31 97 TYR A C 1
ATOM 797 O O . TYR A 1 97 ? 7.001 -4.476 14.413 1.00 87.31 97 TYR A O 1
ATOM 805 N N . ASN A 1 98 ? 8.473 -3.521 13.044 1.00 87.12 98 ASN A N 1
ATOM 806 C CA . ASN A 1 98 ? 9.640 -3.989 13.801 1.00 87.12 98 ASN A CA 1
ATOM 807 C C . ASN A 1 98 ? 9.844 -3.255 15.136 1.00 87.12 98 ASN A C 1
ATOM 809 O O . ASN A 1 98 ? 10.505 -3.791 16.024 1.00 87.12 98 ASN A O 1
ATOM 813 N N . ASN A 1 99 ? 9.353 -2.020 15.256 1.00 82.38 99 ASN A N 1
ATOM 814 C CA . ASN A 1 99 ? 9.502 -1.218 16.469 1.00 82.38 99 ASN A CA 1
ATOM 815 C C . ASN A 1 99 ? 8.468 -1.575 17.543 1.00 82.38 99 ASN A C 1
ATOM 817 O O . ASN A 1 99 ? 8.658 -1.227 18.709 1.00 82.38 99 ASN A O 1
ATOM 821 N N . GLU A 1 100 ? 7.385 -2.250 17.169 1.00 75.88 100 GLU A N 1
ATOM 822 C CA . GLU A 1 100 ? 6.325 -2.616 18.094 1.00 75.88 100 GLU A CA 1
ATOM 823 C C . GLU A 1 100 ? 6.609 -3.962 18.776 1.00 75.88 100 GLU A C 1
ATOM 825 O O . GLU A 1 100 ? 7.065 -4.923 18.154 1.00 75.88 100 GLU A O 1
ATOM 830 N N . ARG A 1 101 ? 6.377 -4.028 20.093 1.00 67.31 101 ARG A N 1
ATOM 831 C CA . ARG A 1 101 ? 6.563 -5.259 20.871 1.00 67.31 101 ARG A CA 1
ATOM 832 C C . ARG A 1 101 ? 5.312 -6.126 20.755 1.00 67.31 101 ARG A C 1
ATOM 834 O O . ARG A 1 101 ? 4.209 -5.631 20.932 1.00 67.31 101 ARG A O 1
ATOM 841 N N . GLN A 1 102 ? 5.507 -7.416 20.503 1.00 70.44 102 GLN A N 1
ATOM 842 C CA . GLN A 1 102 ? 4.428 -8.403 20.438 1.00 70.44 102 GLN A CA 1
ATOM 843 C C . GLN A 1 102 ? 3.711 -8.568 21.794 1.00 70.44 102 GLN A C 1
ATOM 845 O O . GLN A 1 102 ? 4.393 -8.535 22.825 1.00 70.44 102 GLN A O 1
ATOM 850 N N . PRO A 1 103 ? 2.387 -8.827 21.813 1.00 65.88 103 PRO A N 1
ATOM 851 C CA . PRO A 1 103 ? 1.489 -8.947 20.657 1.00 65.88 103 PRO A CA 1
ATOM 852 C C . PRO A 1 103 ? 1.179 -7.587 20.010 1.00 65.88 103 PRO A C 1
ATOM 854 O O . PRO A 1 103 ? 0.975 -6.602 20.715 1.00 65.88 103 PRO A O 1
ATOM 857 N N . PHE A 1 104 ? 1.137 -7.533 18.676 1.00 69.12 104 PHE A N 1
ATOM 858 C CA . PHE A 1 104 ? 0.825 -6.294 17.954 1.00 69.12 104 PHE A CA 1
ATOM 859 C C . PHE A 1 104 ? -0.570 -5.769 18.287 1.00 69.12 104 PHE A C 1
ATOM 861 O O . PHE A 1 104 ? -1.563 -6.490 18.165 1.00 69.12 104 PHE A O 1
ATOM 868 N N . GLN A 1 105 ? -0.643 -4.486 18.634 1.00 73.12 105 GLN A N 1
ATOM 869 C CA . GLN A 1 105 ? -1.895 -3.786 18.874 1.00 73.12 105 GLN A CA 1
ATOM 870 C C . GLN A 1 105 ? -2.102 -2.794 17.737 1.00 73.12 105 GLN A C 1
ATOM 872 O O . GLN A 1 105 ? -1.343 -1.842 17.564 1.00 73.12 105 GLN A O 1
ATOM 877 N N . LEU A 1 106 ? -3.153 -3.000 16.944 1.00 76.94 106 LEU A N 1
ATOM 878 C CA . LEU A 1 106 ? -3.403 -2.196 15.748 1.00 76.94 106 LEU A CA 1
A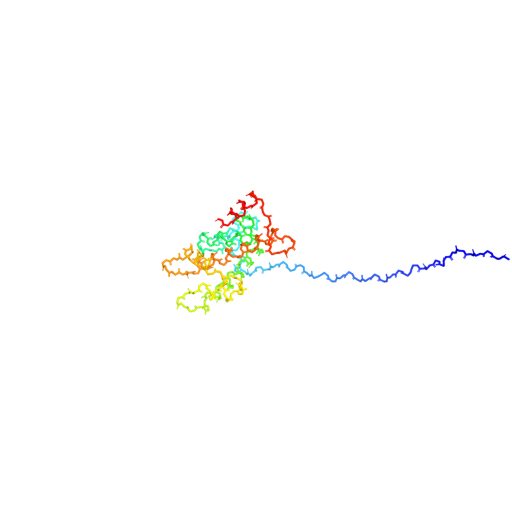TOM 879 C C . LEU A 1 106 ? -3.468 -0.681 16.038 1.00 76.94 106 LEU A C 1
ATOM 881 O O . LEU A 1 106 ? -3.025 0.128 15.227 1.00 76.94 106 LEU A O 1
ATOM 885 N N . GLU A 1 107 ? -3.945 -0.304 17.221 1.00 74.94 107 GLU A N 1
ATOM 886 C CA . GLU A 1 107 ? -3.994 1.074 17.725 1.00 74.94 107 GLU A CA 1
ATOM 887 C C . GLU A 1 107 ? -2.602 1.717 17.850 1.00 74.94 107 GLU A C 1
ATOM 889 O O . GLU A 1 107 ? -2.411 2.880 17.483 1.00 74.94 107 GLU A O 1
ATOM 894 N N . ASN A 1 108 ? -1.599 0.966 18.312 1.00 75.31 108 ASN A N 1
ATOM 895 C CA . ASN A 1 108 ? -0.224 1.451 18.450 1.00 75.31 108 ASN A CA 1
ATOM 896 C C . ASN A 1 108 ? 0.445 1.597 17.079 1.00 75.31 108 ASN A C 1
ATOM 898 O O . ASN A 1 108 ? 1.112 2.608 16.825 1.00 75.31 108 ASN A O 1
ATOM 902 N N . LEU A 1 109 ? 0.187 0.653 16.167 1.00 76.94 109 LEU A N 1
ATOM 903 C CA . LEU A 1 109 ? 0.667 0.714 14.785 1.00 76.94 109 LEU A CA 1
ATOM 904 C C . LEU A 1 109 ? 0.113 1.957 14.071 1.00 76.94 109 LEU A C 1
ATOM 906 O O . LEU A 1 109 ? 0.859 2.693 13.421 1.00 76.94 109 LEU A O 1
ATOM 910 N N . ILE A 1 110 ? -1.187 2.226 14.213 1.00 79.69 110 ILE A N 1
ATOM 911 C CA . ILE A 1 110 ? -1.874 3.360 13.572 1.00 79.69 110 ILE A CA 1
ATOM 912 C C . ILE A 1 110 ? -1.464 4.693 14.204 1.00 79.69 110 ILE A C 1
ATOM 914 O O . ILE A 1 110 ? -1.225 5.666 13.481 1.00 79.69 110 ILE A O 1
ATOM 918 N N . SER A 1 111 ? -1.285 4.730 15.528 1.00 75.38 111 SER A N 1
ATOM 919 C CA . SER A 1 111 ? -0.709 5.882 16.234 1.00 75.38 111 SER A CA 1
ATOM 920 C C . SER A 1 111 ? 0.693 6.208 15.723 1.00 75.38 111 SER A C 1
ATOM 922 O O . SER A 1 111 ? 0.974 7.350 15.364 1.00 75.38 111 SER A O 1
ATOM 924 N N . SER A 1 112 ? 1.550 5.191 15.602 1.00 70.19 112 SER A N 1
ATOM 925 C CA . SER A 1 112 ? 2.925 5.324 15.098 1.00 70.19 112 SER A CA 1
ATOM 926 C C . SER A 1 112 ? 2.987 5.763 13.631 1.00 70.19 112 SER A C 1
ATOM 928 O O . SER A 1 112 ? 3.996 6.302 13.174 1.00 70.19 112 SER A O 1
ATOM 930 N N . ALA A 1 113 ? 1.901 5.556 12.887 1.00 68.06 113 ALA A N 1
ATOM 931 C CA . ALA A 1 113 ? 1.747 5.969 11.499 1.00 68.06 113 ALA A CA 1
ATOM 932 C C . ALA A 1 113 ? 1.205 7.397 11.319 1.00 68.06 113 ALA A C 1
ATOM 934 O O . ALA A 1 113 ? 1.030 7.827 10.178 1.00 68.06 113 ALA A O 1
ATOM 935 N N . ASN A 1 114 ? 0.937 8.128 12.409 1.00 68.31 114 ASN A N 1
ATOM 936 C CA . ASN A 1 114 ? 0.282 9.442 12.412 1.00 68.31 114 ASN A CA 1
ATOM 937 C C . ASN A 1 114 ? -1.113 9.456 11.755 1.00 68.31 114 ASN A C 1
ATOM 939 O O . ASN A 1 114 ? -1.563 10.487 11.256 1.00 68.31 114 ASN A O 1
ATOM 943 N N . LEU A 1 115 ? -1.840 8.338 11.791 1.00 67.06 115 LEU A N 1
ATOM 944 C CA . LEU A 1 115 ? -3.226 8.250 11.313 1.00 67.06 115 LEU A CA 1
ATOM 945 C C . LEU A 1 115 ? -4.207 8.642 12.435 1.00 67.06 115 LEU A C 1
ATOM 947 O O . LEU A 1 115 ? -5.101 7.886 12.812 1.00 67.06 115 LEU A O 1
ATOM 951 N N . LEU A 1 116 ? -4.012 9.848 12.981 1.00 56.34 116 LEU A N 1
ATOM 952 C CA . LEU A 1 116 ? -4.557 10.320 14.265 1.00 56.34 116 LEU A CA 1
ATOM 953 C C . LEU A 1 116 ? -6.097 10.314 14.375 1.00 56.34 116 LEU A C 1
ATOM 955 O O . LEU A 1 116 ? -6.619 10.333 15.486 1.00 56.34 116 LEU A O 1
ATOM 959 N N . GLY A 1 117 ? -6.828 10.251 13.258 1.00 61.12 117 GLY A N 1
ATOM 960 C CA . GLY A 1 117 ? -8.296 10.174 13.251 1.00 61.12 117 GLY A CA 1
ATOM 961 C C . GLY A 1 117 ? -8.868 8.757 13.376 1.00 61.12 117 GLY A C 1
ATOM 962 O O . GLY A 1 117 ? -9.998 8.598 13.829 1.00 61.12 117 GLY A O 1
ATOM 963 N N . LEU A 1 118 ? -8.109 7.719 13.004 1.00 63.94 118 LEU A N 1
ATOM 964 C CA . LEU A 1 118 ? -8.631 6.346 12.978 1.00 63.94 118 LEU A CA 1
ATOM 965 C C . LEU A 1 118 ? -8.637 5.692 14.367 1.00 63.94 118 LEU A C 1
ATOM 967 O O . LEU A 1 118 ? -9.509 4.881 14.661 1.00 63.94 118 LEU A O 1
ATOM 971 N N . ASN A 1 119 ? -7.713 6.106 15.238 1.00 60.44 119 ASN A N 1
ATOM 972 C CA . ASN A 1 119 ? -7.591 5.624 16.618 1.00 60.44 119 ASN A CA 1
ATOM 973 C C . ASN A 1 119 ? -8.847 5.852 17.468 1.00 60.44 119 ASN A C 1
ATOM 975 O O . ASN A 1 119 ? -9.053 5.173 18.465 1.00 60.44 119 ASN A O 1
ATOM 979 N N . GLN A 1 120 ? -9.688 6.814 17.085 1.00 65.69 120 GLN A N 1
ATOM 980 C CA . GLN A 1 120 ? -10.922 7.135 17.802 1.00 65.69 120 GLN A CA 1
ATOM 981 C C . GLN A 1 120 ? -12.100 6.245 17.374 1.00 65.69 120 GLN A C 1
ATOM 983 O O . GLN A 1 120 ? -13.147 6.269 18.017 1.00 65.69 120 GLN A O 1
ATOM 988 N N . ASN A 1 121 ? -11.947 5.451 16.307 1.00 76.06 121 ASN A N 1
ATOM 989 C CA . ASN A 1 121 ? -13.012 4.627 15.745 1.00 76.06 121 ASN A CA 1
ATOM 990 C C . ASN A 1 121 ? -12.745 3.132 15.979 1.00 76.06 121 ASN A C 1
ATOM 992 O O . ASN A 1 121 ? -12.424 2.379 15.059 1.00 76.06 121 ASN A O 1
ATOM 996 N N . ILE A 1 122 ? -12.889 2.719 17.242 1.00 73.62 122 ILE A N 1
ATOM 997 C CA . ILE A 1 122 ? -12.586 1.363 17.732 1.00 73.62 122 ILE A CA 1
ATOM 998 C C . ILE A 1 122 ? -13.289 0.281 16.897 1.00 73.62 122 ILE A C 1
ATOM 1000 O O . ILE A 1 122 ? -12.671 -0.717 16.555 1.00 73.62 122 ILE A O 1
ATOM 1004 N N . GLN A 1 123 ? -14.544 0.493 16.483 1.00 79.88 123 GLN A N 1
ATOM 1005 C CA . GLN A 1 123 ? -15.289 -0.487 15.677 1.00 79.88 123 GLN A CA 1
ATOM 1006 C C . GLN A 1 123 ? -14.643 -0.750 14.309 1.00 79.88 123 GLN A C 1
ATOM 1008 O O . GLN A 1 123 ? -14.586 -1.894 13.852 1.00 79.88 123 GLN A O 1
ATOM 1013 N N . VAL A 1 124 ? -14.133 0.299 13.657 1.00 83.12 124 VAL A N 1
ATOM 1014 C CA . VAL A 1 124 ? -13.411 0.165 12.384 1.00 83.12 124 VAL A CA 1
ATOM 1015 C C . VAL A 1 124 ? -12.093 -0.571 12.602 1.00 83.12 124 VAL A C 1
ATOM 1017 O O . VAL A 1 124 ? -11.744 -1.433 11.801 1.00 83.12 124 VAL A O 1
ATOM 1020 N N . LEU A 1 125 ? -11.385 -0.280 13.696 1.00 81.56 125 LEU A N 1
ATOM 1021 C CA . LEU A 1 125 ? -10.144 -0.971 14.047 1.00 81.56 125 LEU A CA 1
ATOM 1022 C C . LEU A 1 125 ? -10.363 -2.459 14.304 1.00 81.56 125 LEU A C 1
ATOM 1024 O O . LEU A 1 125 ? -9.643 -3.267 13.727 1.00 81.56 125 LEU A O 1
ATOM 1028 N N . SER A 1 126 ? -11.379 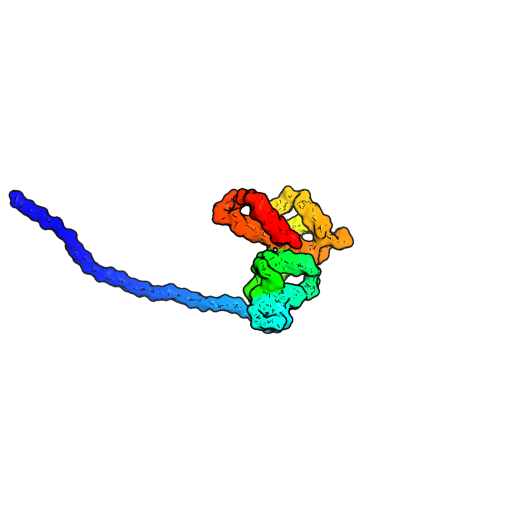-2.821 15.089 1.00 83.75 126 SER A N 1
ATOM 1029 C CA . SER A 1 126 ? -11.757 -4.219 15.320 1.00 83.75 126 SER A CA 1
ATOM 1030 C C . SER A 1 126 ? -12.103 -4.923 14.008 1.00 83.75 126 SER A C 1
ATOM 1032 O O . SER A 1 126 ? -11.558 -5.982 13.725 1.00 83.75 126 SER A O 1
ATOM 1034 N N . SER A 1 127 ? -12.898 -4.285 13.142 1.00 87.62 127 SER A N 1
ATOM 1035 C CA . SER A 1 127 ? -13.265 -4.857 11.836 1.00 87.62 127 SER A CA 1
ATOM 1036 C C . SER A 1 127 ? -12.052 -5.064 10.917 1.00 87.62 127 SER A C 1
ATOM 1038 O O . SER A 1 127 ? -11.989 -6.035 10.165 1.00 87.62 127 SER A O 1
ATOM 1040 N N . LEU A 1 128 ? -11.081 -4.144 10.942 1.00 88.62 128 LEU A N 1
ATOM 1041 C CA . LEU A 1 128 ? -9.834 -4.278 10.184 1.00 88.62 128 LEU A CA 1
ATOM 1042 C C . LEU A 1 128 ? -8.935 -5.367 10.771 1.00 88.62 128 LEU A C 1
ATOM 1044 O O . LEU A 1 128 ? -8.329 -6.115 10.010 1.00 88.62 128 LEU A O 1
ATOM 1048 N N . TYR A 1 129 ? -8.858 -5.467 12.096 1.00 88.12 129 TYR A N 1
ATOM 1049 C CA . TYR A 1 129 ? -8.115 -6.524 12.769 1.00 88.12 129 TYR A CA 1
ATOM 1050 C C . TYR A 1 129 ? -8.673 -7.898 12.381 1.00 88.12 129 TYR A C 1
ATOM 1052 O O . TYR A 1 129 ? -7.959 -8.673 11.756 1.00 88.12 129 TYR A O 1
ATOM 1060 N N . GLU A 1 130 ? -9.967 -8.137 12.605 1.00 89.44 130 GLU A N 1
ATOM 1061 C CA . GLU A 1 130 ? -10.651 -9.404 12.296 1.00 89.44 130 GLU A CA 1
ATOM 1062 C C . GLU A 1 130 ? -10.548 -9.796 10.813 1.00 89.44 130 GLU A C 1
ATOM 1064 O O . GLU A 1 130 ? -10.417 -10.966 10.460 1.00 89.44 130 GLU A O 1
ATOM 1069 N N . LYS A 1 131 ? -10.581 -8.815 9.900 1.00 89.19 131 LYS A N 1
ATOM 1070 C CA . LYS A 1 131 ? -10.498 -9.081 8.456 1.00 89.19 131 LYS A CA 1
ATOM 1071 C C . LYS A 1 131 ? -9.111 -9.549 8.004 1.00 89.19 131 LYS A C 1
ATOM 1073 O O . LYS A 1 131 ? -9.013 -10.260 7.000 1.00 89.19 131 LYS A O 1
ATOM 1078 N N . TYR A 1 132 ? -8.049 -9.082 8.658 1.00 89.50 132 TYR A N 1
ATOM 1079 C CA . TYR A 1 132 ? -6.670 -9.265 8.192 1.00 89.50 132 TYR A CA 1
ATOM 1080 C C . TYR A 1 132 ? -5.787 -10.064 9.162 1.00 89.50 132 TYR A C 1
ATOM 1082 O O . TYR A 1 132 ? -4.649 -10.381 8.803 1.00 89.50 132 TYR A O 1
ATOM 1090 N N . GLU A 1 133 ? -6.281 -10.401 10.353 1.00 88.62 133 GLU A N 1
ATOM 1091 C CA . GLU A 1 133 ? -5.597 -11.286 11.291 1.00 88.62 133 GLU A CA 1
ATOM 1092 C C . GLU A 1 133 ? -5.463 -12.711 10.746 1.00 88.62 133 GLU A C 1
ATOM 1094 O O . GLU A 1 133 ? -6.233 -13.183 9.905 1.00 88.62 133 GLU A O 1
ATOM 1099 N N . ARG A 1 134 ? -4.437 -13.412 11.227 1.00 82.19 134 ARG A N 1
ATOM 1100 C CA . ARG A 1 134 ? -4.205 -14.828 10.951 1.00 82.19 134 ARG A CA 1
ATOM 1101 C C . ARG A 1 134 ? -3.703 -15.498 12.217 1.00 82.19 134 ARG A C 1
ATOM 1103 O O . ARG A 1 134 ? -2.684 -15.086 12.766 1.00 82.19 134 ARG A O 1
ATOM 1110 N N . ASN A 1 135 ? -4.374 -16.571 12.632 1.00 81.94 135 ASN A N 1
ATOM 1111 C CA . ASN A 1 135 ? -4.055 -17.292 13.870 1.00 81.94 135 ASN A CA 1
ATOM 1112 C C . ASN A 1 135 ? -4.017 -16.346 15.088 1.00 81.94 135 ASN A C 1
ATOM 1114 O O . ASN A 1 135 ? -3.011 -16.304 15.795 1.00 81.94 135 ASN A O 1
ATOM 1118 N N . ASP A 1 136 ? -5.067 -15.536 15.261 1.00 80.75 136 ASP A N 1
ATOM 1119 C CA . ASP A 1 136 ? -5.238 -14.594 16.381 1.00 80.75 136 ASP A CA 1
ATOM 1120 C C . ASP A 1 136 ? -4.100 -13.560 16.525 1.00 80.75 136 ASP A C 1
ATOM 1122 O O . ASP A 1 136 ? -3.789 -13.074 17.615 1.00 80.75 136 ASP A O 1
ATOM 1126 N N . SER A 1 137 ? -3.408 -13.255 15.421 1.00 84.75 137 SER A N 1
ATOM 1127 C CA . SER A 1 137 ? -2.339 -12.259 15.392 1.00 84.75 137 SER A CA 1
ATOM 1128 C C . SER A 1 137 ? -2.224 -11.570 14.032 1.00 84.75 137 SER A C 1
ATOM 1130 O O . SER A 1 137 ? -2.550 -12.133 12.984 1.00 84.75 137 SER A O 1
ATOM 1132 N N . LEU A 1 138 ? -1.726 -10.333 14.030 1.00 87.88 138 LEU A N 1
ATOM 1133 C CA . LEU A 1 138 ? -1.416 -9.600 12.804 1.00 87.88 138 LEU A CA 1
ATOM 1134 C C . LEU A 1 138 ? 0.044 -9.819 12.408 1.00 87.88 138 LEU A C 1
ATOM 1136 O O . LEU A 1 138 ? 0.953 -9.233 12.988 1.00 87.88 138 LEU A O 1
ATOM 1140 N N . ASP A 1 139 ? 0.281 -10.627 11.380 1.00 90.50 139 ASP A N 1
ATOM 1141 C CA . ASP A 1 139 ? 1.604 -10.716 10.766 1.00 90.50 139 ASP A CA 1
ATOM 1142 C C . ASP A 1 139 ? 1.909 -9.477 9.896 1.00 90.50 139 ASP A C 1
ATOM 1144 O O . ASP A 1 139 ? 1.074 -8.594 9.671 1.00 90.50 139 ASP A O 1
ATOM 1148 N N . PHE A 1 140 ? 3.129 -9.404 9.361 1.00 90.88 140 PHE A N 1
ATOM 1149 C CA . PHE A 1 140 ? 3.537 -8.292 8.498 1.00 90.88 140 PHE A CA 1
ATOM 1150 C C . PHE A 1 140 ? 2.633 -8.124 7.263 1.00 90.88 140 PHE A C 1
ATOM 1152 O O . PHE A 1 140 ? 2.450 -7.004 6.778 1.00 90.88 140 PHE A O 1
ATOM 1159 N N . ASN A 1 141 ? 2.052 -9.213 6.748 1.00 93.06 141 ASN A N 1
ATOM 1160 C CA . ASN A 1 141 ? 1.153 -9.166 5.598 1.00 93.06 141 ASN A CA 1
ATOM 1161 C C . ASN A 1 141 ? -0.196 -8.544 5.955 1.00 93.06 141 ASN A C 1
ATOM 1163 O O . ASN A 1 141 ? -0.683 -7.713 5.182 1.00 93.06 141 ASN A O 1
ATOM 1167 N N . GLY A 1 142 ? -0.758 -8.909 7.109 1.00 91.75 142 GLY A N 1
ATOM 1168 C CA . GLY A 1 142 ? -1.977 -8.323 7.659 1.00 91.75 142 GLY A CA 1
ATOM 1169 C C . GLY A 1 142 ? -1.801 -6.831 7.926 1.00 91.75 142 GLY A C 1
ATOM 1170 O O . GLY A 1 142 ? -2.565 -6.016 7.410 1.00 91.75 142 GLY A O 1
ATOM 1171 N N . VAL A 1 143 ? -0.714 -6.446 8.607 1.00 91.00 143 VAL A N 1
ATOM 1172 C CA . VAL A 1 143 ? -0.384 -5.028 8.838 1.00 91.00 143 VAL A CA 1
ATOM 1173 C C . VAL A 1 143 ? -0.215 -4.276 7.517 1.00 91.00 143 VAL A C 1
ATOM 1175 O O . VAL A 1 143 ? -0.793 -3.206 7.329 1.00 91.00 143 VAL A O 1
ATOM 1178 N N . THR A 1 144 ? 0.516 -4.845 6.555 1.00 92.19 144 THR A N 1
ATOM 1179 C CA . THR A 1 144 ? 0.682 -4.230 5.230 1.00 92.19 144 THR A CA 1
ATOM 1180 C C . THR A 1 144 ? -0.658 -4.039 4.522 1.00 92.19 144 THR A C 1
ATOM 1182 O O . THR A 1 144 ? -0.895 -2.976 3.946 1.00 92.19 144 THR A O 1
ATOM 1185 N N . ALA A 1 145 ? -1.541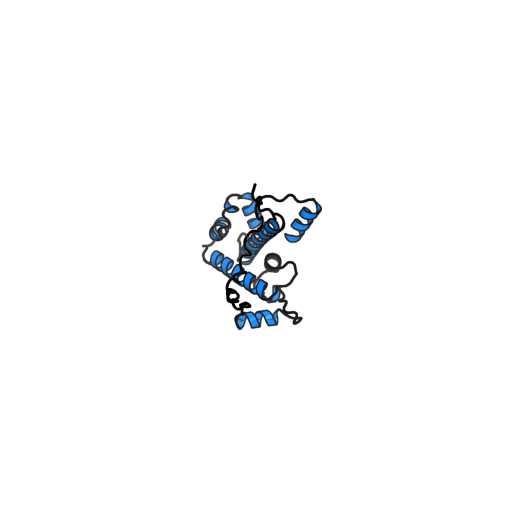 -5.038 4.568 1.00 91.50 145 ALA A N 1
ATOM 1186 C CA . ALA A 1 145 ? -2.852 -4.972 3.936 1.00 91.50 145 ALA A CA 1
ATOM 1187 C C . ALA A 1 145 ? -3.731 -3.878 4.559 1.00 91.50 145 ALA A C 1
ATOM 1189 O O . ALA A 1 145 ? -4.311 -3.090 3.812 1.00 91.50 145 ALA A O 1
ATOM 1190 N N . ILE A 1 146 ? -3.748 -3.756 5.892 1.00 90.69 146 ILE A N 1
ATOM 1191 C CA . ILE A 1 146 ? -4.479 -2.692 6.597 1.00 90.69 146 ILE A CA 1
ATOM 1192 C C . ILE A 1 146 ? -3.952 -1.312 6.192 1.00 90.69 146 ILE A C 1
ATOM 1194 O O . ILE A 1 146 ? -4.722 -0.444 5.785 1.00 90.69 146 ILE A O 1
ATOM 1198 N N . PHE A 1 147 ? -2.636 -1.101 6.236 1.00 90.88 147 PHE A N 1
ATOM 1199 C CA . PHE A 1 147 ? -2.046 0.188 5.866 1.00 90.88 147 PHE A CA 1
ATOM 1200 C C . PHE A 1 147 ? -2.312 0.556 4.404 1.00 90.88 147 PHE A C 1
ATOM 1202 O O . PHE A 1 147 ? -2.570 1.721 4.094 1.00 90.88 147 PHE A O 1
ATOM 1209 N N . CYS A 1 148 ? -2.274 -0.425 3.500 1.00 91.12 148 CYS A N 1
ATOM 1210 C CA . CYS A 1 148 ? -2.643 -0.208 2.107 1.00 91.12 148 CYS A CA 1
ATOM 1211 C C . CYS A 1 148 ? -4.131 0.143 1.976 1.00 91.12 148 CYS A C 1
ATOM 1213 O O . CYS A 1 148 ? -4.468 1.115 1.309 1.00 91.12 148 CYS A O 1
ATOM 1215 N N . PHE A 1 149 ? -5.021 -0.578 2.656 1.00 89.38 149 PHE A N 1
ATOM 1216 C CA . PHE A 1 149 ? -6.457 -0.297 2.652 1.00 89.38 149 PHE A CA 1
ATOM 1217 C C . PHE A 1 149 ? -6.772 1.131 3.129 1.00 89.38 149 PHE A C 1
ATOM 1219 O O . PHE A 1 149 ? -7.549 1.848 2.494 1.00 89.38 149 PHE A O 1
ATOM 1226 N N . LEU A 1 150 ? -6.126 1.581 4.207 1.00 87.81 150 LEU A N 1
ATOM 1227 C CA . LEU A 1 150 ? -6.301 2.933 4.744 1.00 87.81 150 LEU A CA 1
ATOM 1228 C C . LEU A 1 150 ? -5.770 4.001 3.783 1.00 87.81 150 LEU A C 1
ATOM 1230 O O . LEU A 1 150 ? -6.455 4.986 3.510 1.00 87.81 150 LEU A O 1
ATOM 1234 N N . ARG A 1 151 ? -4.585 3.782 3.204 1.00 88.25 151 ARG A N 1
ATOM 1235 C CA . ARG A 1 151 ? -4.018 4.692 2.201 1.00 88.25 151 ARG A CA 1
ATOM 1236 C C . ARG A 1 151 ? -4.884 4.773 0.945 1.00 88.25 151 ARG A C 1
ATOM 1238 O O . ARG A 1 151 ? -5.060 5.858 0.396 1.00 88.25 151 ARG A O 1
ATOM 1245 N N . LEU A 1 152 ? -5.418 3.643 0.488 1.00 88.44 152 LEU A N 1
ATOM 1246 C CA . LEU A 1 152 ? -6.328 3.592 -0.650 1.00 88.44 152 LEU A CA 1
ATOM 1247 C C . LEU A 1 152 ? -7.618 4.360 -0.352 1.00 88.44 152 LEU A C 1
ATOM 1249 O O . LEU A 1 152 ? -8.018 5.190 -1.163 1.00 88.44 152 LEU A O 1
ATOM 1253 N N . SER A 1 153 ? -8.206 4.155 0.831 1.00 86.62 153 SER A N 1
ATOM 1254 C CA . SER A 1 153 ? -9.377 4.909 1.303 1.00 86.62 153 SER A CA 1
ATOM 1255 C C . SER A 1 153 ? -9.133 6.416 1.245 1.00 86.62 153 SER A C 1
ATOM 1257 O O . SER A 1 153 ? -9.938 7.150 0.677 1.00 86.62 153 SER A O 1
ATOM 1259 N N . GLN A 1 154 ? -7.992 6.871 1.773 1.00 85.69 154 GLN A N 1
ATOM 1260 C CA . GLN A 1 154 ? -7.615 8.282 1.760 1.00 85.69 154 GLN A CA 1
ATOM 1261 C C . GLN A 1 154 ? -7.464 8.813 0.329 1.00 85.69 154 GLN A C 1
ATOM 1263 O O . GLN A 1 154 ? -8.058 9.830 -0.014 1.00 85.69 154 GLN A O 1
ATOM 1268 N N . ARG A 1 155 ? -6.723 8.105 -0.530 1.00 86.44 155 ARG A N 1
ATOM 1269 C CA . ARG A 1 155 ? -6.516 8.506 -1.928 1.00 86.44 155 ARG A CA 1
ATOM 1270 C C . ARG A 1 155 ? -7.833 8.583 -2.705 1.00 86.44 155 ARG A C 1
ATOM 1272 O O . ARG A 1 155 ? -8.008 9.475 -3.533 1.00 86.44 155 ARG A O 1
ATOM 1279 N N . LEU A 1 156 ? -8.749 7.640 -2.480 1.00 86.88 156 LEU A N 1
ATOM 1280 C CA . LEU A 1 156 ? -10.071 7.667 -3.102 1.00 86.88 156 LEU A CA 1
ATOM 1281 C C . LEU A 1 156 ? -10.869 8.867 -2.598 1.00 86.88 156 LEU A C 1
ATOM 1283 O O . LEU A 1 156 ? -11.405 9.607 -3.417 1.00 86.88 156 LEU A O 1
ATOM 1287 N N . LEU A 1 157 ? -10.881 9.115 -1.287 1.00 85.56 157 LEU A N 1
ATOM 1288 C CA . LEU A 1 157 ? -11.542 10.288 -0.722 1.00 85.56 157 LEU A CA 1
ATOM 1289 C C . LEU A 1 157 ? -10.996 11.586 -1.329 1.00 85.56 157 LEU A C 1
ATOM 1291 O O . LEU A 1 157 ? -11.785 12.388 -1.805 1.00 85.56 157 LEU A O 1
ATOM 1295 N N . GLU A 1 158 ? -9.674 11.751 -1.420 1.00 85.25 158 GLU A N 1
ATOM 1296 C CA . GLU A 1 158 ? -9.025 12.912 -2.053 1.00 85.25 158 GLU A CA 1
ATOM 1297 C C . GLU A 1 158 ? -9.397 13.062 -3.541 1.00 85.25 158 GLU A C 1
ATOM 1299 O O . GLU A 1 158 ? -9.538 14.175 -4.049 1.00 85.25 158 GLU A O 1
ATOM 1304 N N . LYS A 1 159 ? -9.595 11.947 -4.258 1.00 85.00 159 LYS A N 1
ATOM 1305 C CA . LYS A 1 159 ? -10.016 11.953 -5.670 1.00 85.00 159 LYS A CA 1
ATOM 1306 C C . LYS A 1 159 ? -11.451 12.464 -5.844 1.00 85.00 159 LYS A C 1
ATOM 1308 O O . LYS A 1 159 ? -11.742 13.116 -6.853 1.00 85.00 159 LYS A O 1
ATOM 1313 N N . PHE A 1 160 ? -12.336 12.164 -4.894 1.00 85.12 160 PHE A N 1
ATOM 1314 C CA . PHE A 1 160 ? -13.741 12.582 -4.924 1.00 85.12 160 PHE A CA 1
ATOM 1315 C C . PHE A 1 160 ? -13.970 13.943 -4.238 1.00 85.12 160 PHE A C 1
ATOM 1317 O O . PHE A 1 160 ? -14.775 14.738 -4.722 1.00 85.12 160 PHE A O 1
ATOM 1324 N N . ASP A 1 161 ? -13.216 14.277 -3.189 1.00 87.69 161 ASP A N 1
ATOM 1325 C CA . ASP A 1 161 ? -13.286 15.550 -2.461 1.00 87.69 161 ASP A CA 1
ATOM 1326 C C . ASP A 1 161 ? -12.402 16.630 -3.101 1.00 87.69 161 ASP A C 1
ATOM 1328 O O . ASP A 1 161 ? -11.477 17.183 -2.504 1.00 87.69 161 ASP A O 1
ATOM 1332 N N . LYS A 1 162 ? -12.708 16.978 -4.354 1.00 83.69 162 LYS A N 1
ATOM 1333 C CA . LYS A 1 162 ? -11.943 17.984 -5.116 1.00 83.69 162 LYS A CA 1
ATOM 1334 C C . LYS A 1 162 ? -11.932 19.375 -4.469 1.00 83.69 162 LYS A C 1
ATOM 1336 O O . LYS A 1 162 ? -11.128 20.216 -4.860 1.00 83.69 162 LYS A O 1
ATOM 1341 N N . GLN A 1 163 ? -12.858 19.642 -3.548 1.00 86.62 163 GLN A N 1
ATOM 1342 C CA . GLN A 1 163 ? -13.011 20.930 -2.870 1.00 86.62 163 GLN A CA 1
ATOM 1343 C C . GLN A 1 163 ? -12.457 20.917 -1.438 1.00 86.62 163 GLN A C 1
ATOM 1345 O O . GLN A 1 163 ? -12.545 21.944 -0.769 1.00 86.62 163 GLN A O 1
ATOM 1350 N N . ASN A 1 164 ? -11.878 19.795 -0.990 1.00 84.50 164 ASN A N 1
ATOM 1351 C CA . ASN A 1 164 ? -11.326 19.598 0.351 1.00 84.50 164 ASN A CA 1
ATOM 1352 C C . ASN A 1 164 ? -12.310 20.000 1.466 1.00 84.50 164 ASN A C 1
ATOM 1354 O O . ASN A 1 164 ? -11.982 20.747 2.389 1.00 84.50 164 ASN A O 1
ATOM 1358 N N . LYS A 1 165 ? -13.563 19.561 1.320 1.00 86.75 165 LYS A N 1
ATOM 1359 C CA . LYS A 1 165 ? -14.668 19.849 2.239 1.00 86.75 165 LYS A CA 1
ATOM 1360 C C . LYS A 1 165 ? -14.724 18.888 3.426 1.00 86.75 165 LYS A C 1
ATOM 1362 O O . LYS A 1 165 ? -15.484 19.139 4.360 1.00 86.75 165 LYS A O 1
ATOM 1367 N N . GLY A 1 166 ? -13.966 17.793 3.384 1.00 82.88 166 GLY A N 1
ATOM 1368 C CA . GLY A 1 166 ? -13.999 16.721 4.376 1.00 82.88 166 GLY A CA 1
ATOM 1369 C C . GLY A 1 166 ? -15.194 15.775 4.222 1.00 82.88 166 GLY A C 1
ATOM 1370 O O . GLY A 1 166 ? -15.390 14.902 5.063 1.00 82.88 166 GLY A O 1
ATOM 1371 N N . TYR A 1 167 ? -15.996 15.933 3.164 1.00 84.50 167 TYR A N 1
ATOM 1372 C CA . TYR A 1 167 ? -17.092 15.031 2.816 1.00 84.50 167 TYR A CA 1
ATOM 1373 C C . TYR A 1 167 ? -17.242 14.927 1.297 1.00 84.50 167 TYR A C 1
ATOM 1375 O O . TYR A 1 167 ? -16.913 15.853 0.556 1.00 84.50 167 TYR A O 1
ATOM 1383 N N . VAL A 1 168 ? -17.785 13.800 0.839 1.00 85.62 168 VAL A N 1
ATOM 1384 C CA . VAL A 1 168 ? -18.060 13.532 -0.576 1.00 85.62 168 VAL A CA 1
ATOM 1385 C C . VAL A 1 168 ? -19.527 13.177 -0.757 1.00 85.62 168 VAL A C 1
ATOM 1387 O O . VAL A 1 168 ? -20.077 12.379 -0.004 1.00 85.62 168 VAL A O 1
ATOM 1390 N N . ASN A 1 169 ? -20.159 13.775 -1.763 1.00 87.50 169 ASN A N 1
ATOM 1391 C CA . ASN A 1 169 ? -21.488 13.376 -2.207 1.00 87.50 169 ASN A CA 1
ATOM 1392 C C . ASN A 1 169 ? -21.297 12.434 -3.387 1.00 87.50 169 ASN A C 1
ATOM 1394 O O . ASN A 1 169 ? -20.787 12.862 -4.419 1.00 87.50 169 ASN A O 1
ATOM 1398 N N . LEU A 1 170 ? -21.670 11.172 -3.204 1.00 88.81 170 LEU A N 1
ATOM 1399 C CA . LEU A 1 170 ? -21.559 10.143 -4.230 1.00 88.81 170 LEU A CA 1
ATOM 1400 C C . LEU A 1 170 ? -22.959 9.741 -4.669 1.00 88.81 170 LEU A C 1
ATOM 1402 O O . LEU A 1 170 ? -23.831 9.508 -3.827 1.00 88.81 170 LEU A O 1
ATOM 1406 N N . ASP A 1 171 ? -23.168 9.625 -5.976 1.00 91.88 171 ASP A N 1
ATOM 1407 C CA . ASP A 1 171 ? -24.331 8.896 -6.469 1.00 91.88 171 ASP A CA 1
ATOM 1408 C C . ASP A 1 171 ? -24.152 7.375 -6.266 1.00 91.88 171 ASP A C 1
ATOM 1410 O O . ASP A 1 171 ? -23.082 6.882 -5.892 1.00 91.88 171 ASP A O 1
ATOM 1414 N N . LEU A 1 172 ? -25.212 6.595 -6.502 1.00 92.88 172 LEU A N 1
ATOM 1415 C CA . LEU A 1 172 ? -25.161 5.140 -6.318 1.00 92.88 172 LEU A CA 1
ATOM 1416 C C . LEU A 1 172 ? -24.092 4.473 -7.202 1.00 92.88 172 LEU A C 1
ATOM 1418 O O . LEU A 1 172 ? -23.460 3.506 -6.783 1.00 92.88 172 LEU A O 1
ATOM 1422 N N . LYS A 1 173 ? -23.872 4.973 -8.422 1.00 92.50 173 LYS A N 1
ATOM 1423 C CA . LYS A 1 173 ? -22.893 4.411 -9.359 1.00 92.50 173 LYS A CA 1
ATOM 1424 C C . LYS A 1 173 ? -21.469 4.693 -8.881 1.00 92.50 173 LYS A C 1
ATOM 1426 O O . LYS A 1 173 ? -20.619 3.808 -8.941 1.00 92.50 173 LYS A O 1
ATOM 1431 N N . GLU A 1 174 ? -21.203 5.902 -8.407 1.00 89.50 174 GLU A N 1
ATOM 1432 C CA . GLU A 1 174 ? -19.922 6.308 -7.836 1.00 89.50 174 GLU A CA 1
ATOM 1433 C C . GLU A 1 174 ? -19.617 5.542 -6.550 1.00 89.50 174 GLU A C 1
ATOM 1435 O O . GLU A 1 174 ? -18.500 5.046 -6.397 1.00 89.50 174 GLU A O 1
ATOM 1440 N N . LEU A 1 175 ? -20.616 5.358 -5.682 1.00 88.38 175 LEU A N 1
ATOM 1441 C CA . LEU A 1 175 ? -20.490 4.541 -4.478 1.00 88.38 175 LEU A CA 1
ATOM 1442 C C . LEU A 1 175 ? -20.150 3.085 -4.821 1.00 88.38 175 LEU A C 1
ATOM 1444 O O . LEU A 1 175 ? -19.189 2.538 -4.285 1.00 88.38 175 LEU A O 1
ATOM 1448 N N . MET A 1 176 ? -20.886 2.475 -5.755 1.00 88.94 176 MET A N 1
ATOM 1449 C CA . MET A 1 176 ? -20.619 1.104 -6.205 1.00 88.94 176 MET A CA 1
ATOM 1450 C C . MET A 1 176 ? -19.211 0.968 -6.787 1.00 88.94 176 MET A C 1
ATOM 1452 O O . MET A 1 176 ? -18.492 0.029 -6.449 1.00 88.94 176 MET A O 1
ATOM 1456 N N . ASN A 1 177 ? -18.785 1.924 -7.617 1.00 84.06 177 ASN A N 1
ATOM 1457 C CA . ASN A 1 177 ? -17.426 1.944 -8.148 1.00 84.06 177 ASN A CA 1
ATOM 1458 C C . ASN A 1 177 ? -16.393 2.024 -7.020 1.00 84.06 177 ASN A C 1
ATOM 1460 O O . ASN A 1 177 ? -15.435 1.259 -7.038 1.00 84.06 177 ASN A O 1
ATOM 1464 N N . LEU A 1 178 ? -16.589 2.898 -6.029 1.00 84.88 178 LEU A N 1
ATOM 1465 C CA . LEU A 1 178 ? -15.693 3.020 -4.877 1.00 84.88 178 LEU A CA 1
ATOM 1466 C C . LEU A 1 178 ? -15.593 1.694 -4.115 1.00 84.88 178 LEU A C 1
ATOM 1468 O O . LEU A 1 178 ? -14.486 1.241 -3.836 1.00 84.88 178 LEU A O 1
ATOM 1472 N N . CYS A 1 179 ? -16.716 1.017 -3.864 1.00 83.31 179 CYS A N 1
ATOM 1473 C CA . CYS A 1 179 ? -16.716 -0.307 -3.245 1.00 83.31 179 CYS A CA 1
ATOM 1474 C C . CYS A 1 179 ? -15.909 -1.333 -4.058 1.00 83.31 179 CYS A C 1
ATOM 1476 O O . CYS A 1 179 ? -15.131 -2.077 -3.469 1.00 83.31 179 CYS A O 1
ATOM 1478 N N . PHE A 1 180 ? -16.013 -1.334 -5.393 1.00 83.50 180 PHE A N 1
ATOM 1479 C CA . PHE A 1 180 ? -15.201 -2.210 -6.249 1.00 83.50 180 PHE A CA 1
ATOM 1480 C C . PHE A 1 180 ? -13.701 -1.911 -6.192 1.00 83.50 180 PHE A C 1
ATOM 1482 O O . PHE A 1 180 ? -12.903 -2.824 -6.361 1.00 83.50 180 PHE A O 1
ATOM 1489 N N . TRP A 1 181 ? -13.298 -0.660 -5.956 1.00 78.25 181 TRP A N 1
ATOM 1490 C CA . TRP A 1 181 ? -11.884 -0.322 -5.764 1.00 78.25 181 TRP A CA 1
ATOM 1491 C C . TRP A 1 181 ? -11.318 -0.862 -4.447 1.00 78.25 181 TRP A C 1
ATOM 1493 O O . TRP A 1 181 ? -10.110 -1.070 -4.349 1.00 78.25 181 TRP A O 1
ATOM 1503 N N . MET A 1 182 ? -12.179 -1.065 -3.448 1.00 77.25 182 MET A N 1
ATOM 1504 C CA . MET A 1 182 ? -11.810 -1.476 -2.091 1.00 77.25 182 MET A CA 1
ATOM 1505 C C . MET A 1 182 ? -11.789 -3.000 -1.885 1.00 77.25 182 MET A C 1
ATOM 1507 O O . MET A 1 182 ? -11.308 -3.462 -0.843 1.00 77.25 182 MET A O 1
ATOM 1511 N N . ILE A 1 183 ? -12.307 -3.757 -2.858 1.00 72.56 183 ILE A N 1
ATOM 1512 C CA . ILE A 1 183 ? -12.280 -5.226 -2.939 1.00 72.56 183 ILE A CA 1
ATOM 1513 C C . ILE A 1 183 ? -11.064 -5.651 -3.767 1.00 72.56 183 ILE A C 1
ATOM 1515 O O . ILE A 1 183 ? -10.323 -6.531 -3.276 1.00 72.56 183 ILE A O 1
#

Organism: NCBI:txid348837

Secondary structure (DSSP, 8-state):
------------------PPPPP-----PPPPPHHHHHHHHHH-TTSSS-B-HHHH-TTS-HHHHHHHHHHH-SSSSB-HHHHHHHHHHHHHHHHHHHHSPSSP-HHHHHHHTT-TTGGG-HHHHHHHHHHH-BTTB--HHHHHHHHHHHHHHHHHHHHH-TT--S-----HHHHHHHHHHH-

Sequence (183 aa):
MLPFNLYPPKIDQFSLPQLPPPPTFPKLSPRLTDEQQYKFSQADVLNLNKGQPHLLFPALTQQSITHLTRCFSDECYLTKFQFLDAEHFLSRIKKVYNNERQPFQLENLISSANLLGLNQNIQVLSSLYEKYERNDSLDFNGVTAIFCFLRLSQRLLEKFDKQNKGYVNLDLKELMNLCFWMI